Protein AF-A0A7Z9KXH3-F1 (afdb_monomer)

Nearest PDB structures (foldseek):
  4abm-assembly3_D  TM=8.415E-01  e=7.390E+00  Homo sapiens
  6xns-assembly1_A  TM=5.215E-01  e=5.307E+00  synthetic construct
  6xns-assembly2_E  TM=5.182E-01  e=9.014E+00  synthetic construct

pLDDT: mean 71.7, std 12.38, range [42.12, 90.69]

Structure (mmCIF, N/CA/C/O backbone):
data_AF-A0A7Z9KXH3-F1
#
_entry.id   AF-A0A7Z9KXH3-F1
#
loop_
_atom_site.group_PDB
_atom_site.id
_atom_site.type_symbol
_atom_site.label_atom_id
_atom_site.label_alt_id
_atom_site.label_comp_id
_atom_site.label_asym_id
_atom_site.label_entity_id
_atom_site.label_seq_id
_atom_site.pdbx_PDB_ins_code
_atom_site.Cartn_x
_atom_site.Cartn_y
_atom_site.Cartn_z
_atom_site.occupancy
_atom_site.B_iso_or_equiv
_atom_site.auth_seq_id
_atom_site.auth_comp_id
_atom_site.auth_asym_id
_atom_site.auth_atom_id
_atom_site.pdbx_PDB_model_num
ATOM 1 N N . MET A 1 1 ? -7.681 17.362 28.374 1.00 42.12 1 MET A N 1
ATOM 2 C CA . MET A 1 1 ? -9.113 17.041 28.172 1.00 42.12 1 MET A CA 1
ATOM 3 C C . MET A 1 1 ? -9.269 15.528 28.237 1.00 42.12 1 MET A C 1
ATOM 5 O O . MET A 1 1 ? -8.417 14.843 27.688 1.00 42.12 1 MET A O 1
ATOM 9 N N . LYS A 1 2 ? -10.269 14.990 28.950 1.00 45.47 2 LYS A N 1
ATOM 10 C CA . LYS A 1 2 ? -10.549 13.541 28.947 1.00 45.47 2 LYS A CA 1
ATOM 11 C C . LYS A 1 2 ? -11.464 13.243 27.758 1.00 45.47 2 LYS A C 1
ATOM 13 O O . LYS A 1 2 ? -12.620 13.650 27.781 1.00 45.47 2 LYS A O 1
ATOM 18 N N . HIS A 1 3 ? -10.944 12.586 26.725 1.00 51.81 3 HIS A N 1
ATOM 19 C CA . HIS A 1 3 ? -11.752 12.126 25.597 1.00 51.81 3 HIS A CA 1
ATOM 20 C C . HIS A 1 3 ? -12.446 10.820 25.994 1.00 51.81 3 HIS A C 1
ATOM 22 O O . HIS A 1 3 ? -11.791 9.855 26.382 1.00 51.81 3 HIS A O 1
ATOM 28 N N . LEU A 1 4 ? -13.778 10.817 25.966 1.00 50.78 4 LEU A N 1
ATOM 29 C CA . LEU A 1 4 ? -14.585 9.621 26.193 1.00 50.78 4 LEU A CA 1
ATOM 30 C C . LEU A 1 4 ? -14.609 8.812 24.895 1.00 50.78 4 LEU A C 1
ATOM 32 O O . LEU A 1 4 ? -15.134 9.277 23.888 1.00 50.78 4 LEU A O 1
ATOM 36 N N . ILE A 1 5 ? -14.025 7.617 24.929 1.00 56.38 5 ILE A N 1
ATOM 37 C CA . ILE A 1 5 ? -14.075 6.657 23.826 1.00 56.38 5 ILE A CA 1
ATOM 38 C C . ILE A 1 5 ? -15.219 5.689 24.133 1.00 56.38 5 ILE A C 1
ATOM 40 O O . ILE A 1 5 ? -15.184 4.985 25.142 1.00 56.38 5 ILE A O 1
ATOM 44 N N . SER A 1 6 ? -16.251 5.694 23.290 1.00 55.91 6 SER A N 1
ATOM 45 C CA . SER A 1 6 ? -17.333 4.707 23.319 1.00 55.91 6 SER A CA 1
ATOM 46 C C . SER A 1 6 ? -17.035 3.630 22.280 1.00 55.91 6 SER A C 1
ATOM 48 O O . SER A 1 6 ? -16.752 3.958 21.129 1.00 55.91 6 SER A O 1
ATOM 50 N N . ALA A 1 7 ? -17.087 2.361 22.678 1.00 64.69 7 ALA A N 1
ATOM 51 C CA . ALA A 1 7 ? -16.896 1.219 21.792 1.00 64.69 7 ALA A CA 1
ATOM 52 C C . ALA A 1 7 ? -18.062 0.241 21.965 1.00 64.69 7 ALA A C 1
ATOM 54 O O . ALA A 1 7 ? -18.461 -0.065 23.089 1.00 64.69 7 ALA A O 1
ATOM 55 N N . THR A 1 8 ? -18.603 -0.255 20.851 1.00 73.12 8 THR A N 1
ATOM 56 C CA . THR A 1 8 ? -19.611 -1.322 20.874 1.00 73.12 8 THR A CA 1
ATOM 57 C C . THR A 1 8 ? -18.883 -2.657 20.815 1.00 73.12 8 THR A C 1
ATOM 59 O O . THR A 1 8 ? -18.200 -2.944 19.836 1.00 73.12 8 THR A O 1
ATOM 62 N N . LEU A 1 9 ? -18.997 -3.455 21.875 1.00 70.94 9 LEU A N 1
ATOM 63 C CA . LEU A 1 9 ? -18.369 -4.771 21.953 1.00 70.94 9 LEU A CA 1
ATOM 64 C C . LEU A 1 9 ? -19.309 -5.841 21.392 1.00 70.94 9 LEU A C 1
ATOM 66 O O . LEU A 1 9 ? -20.520 -5.794 21.612 1.00 70.94 9 LEU A O 1
ATOM 70 N N . SER A 1 10 ? -18.748 -6.836 20.703 1.00 78.94 10 SER A N 1
ATOM 71 C CA . SER A 1 10 ? -19.472 -8.079 20.425 1.00 78.94 10 SER A CA 1
ATOM 72 C C . SER A 1 10 ? -19.791 -8.811 21.734 1.00 78.94 10 SER A C 1
ATOM 74 O O . SER A 1 10 ? -19.165 -8.560 22.765 1.00 78.94 10 SER A O 1
ATOM 76 N N . LEU A 1 11 ? -20.732 -9.759 21.703 1.00 78.44 11 LEU A N 1
ATOM 77 C CA . LEU A 1 11 ? -21.127 -10.520 22.895 1.00 78.44 11 LEU A CA 1
ATOM 78 C C . LEU A 1 11 ? -19.925 -11.219 23.563 1.00 78.44 11 LEU A C 1
ATOM 80 O O . LEU A 1 11 ? -19.774 -11.172 24.781 1.00 78.44 11 LEU A O 1
ATOM 84 N N . GLN A 1 12 ? -19.036 -11.813 22.760 1.00 73.88 12 GLN A N 1
ATOM 85 C CA . GLN A 1 12 ? -17.820 -12.471 23.252 1.00 73.88 12 GLN A CA 1
ATOM 86 C C . GLN A 1 12 ? -16.818 -11.457 23.824 1.00 73.88 12 GLN A C 1
ATOM 88 O O . GLN A 1 12 ? -16.236 -11.689 24.882 1.00 73.88 12 GLN A O 1
ATOM 93 N N . ALA A 1 13 ? -16.650 -10.302 23.171 1.00 76.25 13 ALA A N 1
ATOM 94 C CA . ALA A 1 13 ? -15.771 -9.244 23.665 1.00 76.25 13 ALA A CA 1
ATOM 95 C C . ALA A 1 13 ? -16.299 -8.612 24.968 1.00 76.25 13 ALA A C 1
ATOM 97 O O . ALA A 1 13 ? -15.509 -8.240 25.833 1.00 76.25 13 ALA A O 1
ATOM 98 N N . GLY A 1 14 ? -17.623 -8.558 25.151 1.00 81.12 14 GLY A N 1
ATOM 99 C CA . GLY A 1 14 ? -18.268 -8.150 26.401 1.00 81.12 14 GLY A CA 1
ATOM 100 C C . GLY A 1 14 ? -17.962 -9.094 27.567 1.00 81.12 14 GLY A C 1
ATOM 101 O O . GLY A 1 14 ? -17.649 -8.633 28.660 1.00 81.12 14 GLY A O 1
ATOM 102 N N . GLN A 1 15 ? -17.951 -10.409 27.328 1.00 83.69 15 GLN A N 1
ATOM 103 C CA . GLN A 1 15 ? -17.578 -11.397 28.353 1.00 83.69 15 GLN A CA 1
ATOM 104 C C . GLN A 1 15 ? -16.116 -11.236 28.794 1.00 83.69 15 GLN A C 1
ATOM 106 O O . GLN A 1 15 ? -15.815 -11.258 29.989 1.00 83.69 15 GLN A O 1
ATOM 111 N N . VAL A 1 16 ? -15.205 -11.008 27.842 1.00 82.00 16 VAL A N 1
ATOM 112 C CA . VAL A 1 16 ? -13.790 -10.740 28.145 1.00 82.00 16 VAL A CA 1
ATOM 113 C C . VAL A 1 16 ? -13.638 -9.418 28.904 1.00 82.00 16 VAL A C 1
ATOM 115 O O . VAL A 1 16 ? -12.957 -9.377 29.926 1.00 82.00 16 VAL A O 1
ATOM 118 N N . TRP A 1 17 ? -14.332 -8.359 28.481 1.00 83.75 17 TRP A N 1
ATOM 119 C CA . TRP A 1 17 ? -14.359 -7.070 29.180 1.00 83.75 17 TRP A CA 1
ATOM 120 C C . TRP A 1 17 ? -14.817 -7.183 30.638 1.00 83.75 17 TRP A C 1
ATOM 122 O O . TRP A 1 17 ? -14.243 -6.567 31.542 1.00 83.75 17 TRP A O 1
ATOM 132 N N . GLU A 1 18 ? -15.863 -7.969 30.883 1.00 86.81 18 GLU A N 1
ATOM 133 C CA . GLU A 1 18 ? -16.400 -8.180 32.223 1.00 86.81 18 GLU A CA 1
ATOM 134 C C . GLU A 1 18 ? -15.459 -8.995 33.112 1.00 86.81 18 GLU A C 1
ATOM 136 O O . GLU A 1 18 ? -15.424 -8.751 34.322 1.00 86.81 18 GLU A O 1
ATOM 141 N N . SER A 1 19 ? -14.649 -9.878 32.518 1.00 88.19 19 SER A N 1
ATOM 142 C CA . SER A 1 19 ? -13.627 -10.651 33.231 1.00 88.19 19 SER A CA 1
ATOM 143 C C . SER A 1 19 ? -12.468 -9.794 33.761 1.00 88.19 19 SER A C 1
ATOM 145 O O . SER A 1 19 ? -11.779 -10.196 34.698 1.00 88.19 19 SER A O 1
ATOM 147 N N . TRP A 1 20 ? -12.257 -8.592 33.211 1.00 89.50 20 TRP A N 1
ATOM 148 C CA . TRP A 1 20 ? -11.169 -7.709 33.630 1.00 89.50 20 TRP A CA 1
ATOM 149 C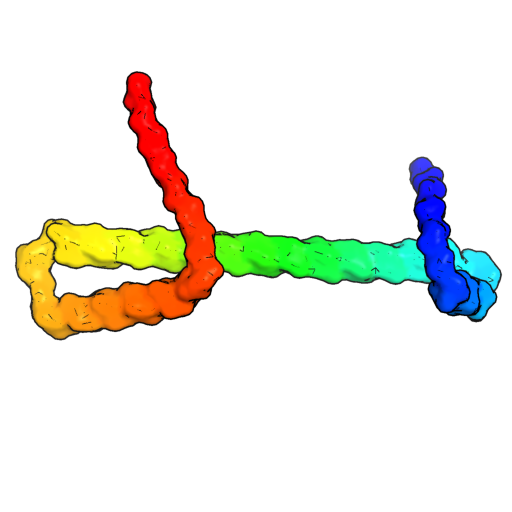 C . TRP A 1 20 ? -11.438 -6.998 34.969 1.00 89.50 20 TRP A C 1
ATOM 151 O O . TRP A 1 20 ? -12.590 -6.636 35.268 1.00 89.50 20 TRP A O 1
ATOM 161 N N . PRO A 1 21 ? -10.379 -6.685 35.748 1.00 90.69 21 PRO A N 1
ATOM 162 C CA . PRO A 1 21 ? -10.500 -5.999 37.033 1.00 90.69 21 PRO A CA 1
ATOM 163 C C . PRO A 1 21 ? -11.245 -4.658 36.934 1.00 90.69 21 PRO A C 1
ATOM 165 O O . PRO A 1 21 ? -10.906 -3.783 36.126 1.00 90.69 21 PRO A O 1
ATOM 168 N N . LYS A 1 22 ? -12.256 -4.459 37.795 1.00 85.94 22 LYS A N 1
ATOM 169 C CA . LYS A 1 22 ? -12.974 -3.176 37.906 1.00 85.94 22 LYS A CA 1
ATOM 170 C C . LYS A 1 22 ? -11.979 -2.058 38.252 1.00 85.94 22 LYS A C 1
ATOM 172 O O . LYS A 1 22 ? -11.217 -2.175 39.202 1.00 85.94 22 LYS A O 1
ATOM 177 N N . GLY A 1 23 ? -11.992 -0.979 37.465 1.00 84.19 23 GLY A N 1
ATOM 178 C CA . GLY A 1 23 ? -11.068 0.160 37.587 1.00 84.19 23 GLY A CA 1
ATOM 179 C C . GLY A 1 23 ? -9.893 0.149 36.600 1.00 84.19 23 GLY A C 1
ATOM 180 O O . GLY A 1 23 ? -9.354 1.212 36.313 1.00 84.19 23 GLY A O 1
ATOM 181 N N . GLN A 1 24 ? -9.544 -1.005 36.016 1.00 84.06 24 GLN A N 1
ATOM 182 C CA . GLN A 1 24 ? -8.473 -1.109 35.006 1.00 84.06 24 GLN A CA 1
ATOM 183 C C . GLN A 1 24 ? -8.999 -1.269 33.574 1.00 84.06 24 GLN A C 1
ATOM 185 O O . GLN A 1 24 ? -8.259 -1.062 32.619 1.00 84.06 24 GLN A O 1
ATOM 190 N N . ARG A 1 25 ? -10.293 -1.567 33.410 1.00 84.50 25 ARG A N 1
ATOM 191 C CA . ARG A 1 25 ? -10.903 -1.905 32.114 1.00 84.50 25 ARG A CA 1
ATOM 192 C C . ARG A 1 25 ? -10.660 -0.865 31.022 1.00 84.50 25 ARG A C 1
ATOM 194 O O . ARG A 1 25 ? -10.231 -1.212 29.933 1.00 84.50 25 ARG A O 1
ATOM 201 N N . SER A 1 26 ? -10.874 0.418 31.320 1.00 80.06 26 SER A N 1
ATOM 202 C CA . SER A 1 26 ? -10.645 1.495 30.348 1.00 80.06 26 SER A CA 1
ATOM 203 C C . SER A 1 26 ? -9.180 1.611 29.934 1.00 80.06 26 SER A C 1
ATOM 205 O O . SER A 1 26 ? -8.909 1.891 28.775 1.00 80.06 26 SER A O 1
ATOM 207 N N . ARG A 1 27 ? -8.238 1.372 30.855 1.00 81.50 27 ARG A N 1
ATOM 208 C CA . ARG A 1 27 ? -6.805 1.367 30.541 1.00 81.50 27 ARG A CA 1
ATOM 209 C C . ARG A 1 27 ? -6.462 0.197 29.619 1.00 81.50 27 ARG A C 1
ATOM 211 O O . ARG A 1 27 ? -5.835 0.422 28.595 1.00 81.50 27 ARG A O 1
ATOM 218 N N . MET A 1 28 ? -6.931 -1.004 29.952 1.00 79.56 28 MET A N 1
ATOM 219 C CA . MET A 1 28 ? -6.704 -2.207 29.145 1.00 79.56 28 MET A CA 1
ATOM 220 C C . MET A 1 28 ? -7.332 -2.090 27.748 1.00 79.56 28 MET A C 1
ATOM 222 O O . MET A 1 28 ? -6.727 -2.523 26.774 1.00 79.56 28 MET A O 1
ATOM 226 N N . LEU A 1 29 ? -8.505 -1.447 27.621 1.00 79.38 29 LEU A N 1
ATOM 227 C CA . LEU A 1 29 ? -9.094 -1.140 26.310 1.00 79.38 29 LEU A CA 1
ATOM 228 C C . LEU A 1 29 ? -8.198 -0.224 25.493 1.00 79.38 29 LEU A C 1
ATOM 230 O O . L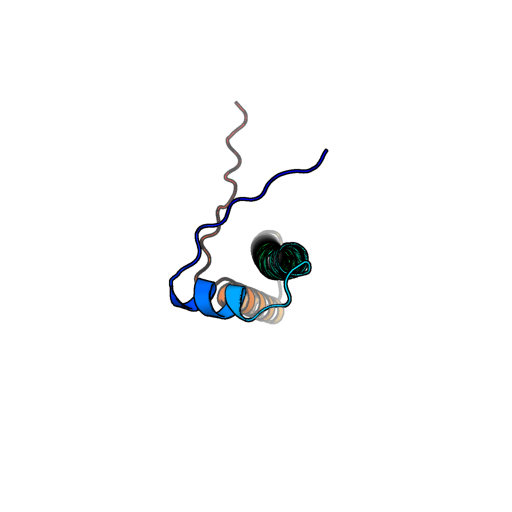EU A 1 29 ? -7.990 -0.464 24.312 1.00 79.38 29 LEU A O 1
ATOM 234 N N . SER A 1 30 ? -7.715 0.848 26.121 1.00 74.75 30 SER A N 1
ATOM 235 C CA . SER A 1 30 ? -6.869 1.828 25.454 1.00 74.75 30 SER A CA 1
ATOM 236 C C . SER A 1 30 ? -5.543 1.214 25.026 1.00 74.75 30 SER A C 1
ATOM 238 O O . SER A 1 30 ? -5.077 1.537 23.944 1.00 74.75 30 SER A O 1
ATOM 240 N N . GLU A 1 31 ? -4.963 0.324 25.835 1.00 76.62 31 GLU A N 1
ATOM 241 C CA . GLU A 1 31 ? -3.756 -0.434 25.482 1.00 76.62 31 GLU A CA 1
ATOM 242 C C . GLU A 1 31 ? -4.022 -1.349 24.274 1.00 76.62 31 GLU A C 1
ATOM 244 O O . GLU A 1 31 ? -3.308 -1.255 23.284 1.00 76.62 31 GLU A O 1
ATOM 249 N N . LEU A 1 32 ? -5.115 -2.122 24.275 1.00 75.50 32 LEU A N 1
ATOM 250 C CA . LEU A 1 32 ? -5.488 -2.978 23.137 1.00 75.50 32 LEU A CA 1
ATOM 251 C C . LEU A 1 32 ? -5.774 -2.194 21.848 1.00 75.50 32 LEU A C 1
ATOM 253 O O . LEU A 1 32 ? -5.366 -2.613 20.768 1.00 75.50 32 LEU A O 1
ATOM 257 N N . LEU A 1 33 ? -6.472 -1.060 21.949 1.00 73.25 33 LEU A N 1
ATOM 258 C CA . LEU A 1 33 ? -6.747 -0.185 20.804 1.00 73.25 33 LEU A CA 1
ATOM 259 C C . LEU A 1 33 ? -5.475 0.503 20.294 1.00 73.25 33 LEU A C 1
ATOM 261 O O . LEU A 1 33 ? -5.340 0.713 19.090 1.00 73.25 33 LEU A O 1
ATOM 265 N N . ALA A 1 34 ? -4.557 0.870 21.191 1.00 72.88 34 ALA A N 1
ATOM 266 C CA . ALA A 1 34 ? -3.272 1.449 20.821 1.00 72.88 34 ALA A CA 1
ATOM 267 C C . ALA A 1 34 ? -2.378 0.418 20.125 1.00 72.88 34 ALA A C 1
ATOM 269 O O . ALA A 1 34 ? -1.759 0.753 19.116 1.00 72.88 34 ALA A O 1
ATOM 270 N N . ASP A 1 35 ? -2.351 -0.825 20.607 1.00 73.56 35 ASP A N 1
ATOM 271 C CA . ASP A 1 35 ? -1.600 -1.913 19.979 1.00 73.56 35 ASP A CA 1
ATOM 272 C C . ASP A 1 35 ? -2.160 -2.242 18.587 1.00 73.56 35 ASP A C 1
ATOM 274 O O . ASP A 1 35 ? -1.403 -2.275 17.616 1.00 73.56 35 ASP A O 1
ATOM 278 N N . ASP A 1 36 ? -3.484 -2.384 18.444 1.00 68.38 36 ASP A N 1
ATOM 279 C CA . ASP A 1 36 ? -4.108 -2.639 17.135 1.00 68.38 36 ASP A CA 1
ATOM 280 C C . ASP A 1 36 ? -3.916 -1.457 16.167 1.00 68.38 36 ASP A C 1
ATOM 282 O O . ASP A 1 36 ? -3.566 -1.638 14.998 1.00 68.38 36 ASP A O 1
ATOM 286 N N . GLY A 1 37 ? -4.039 -0.221 16.663 1.00 65.94 37 GLY A N 1
ATOM 287 C CA . GLY A 1 37 ? -3.741 0.989 15.894 1.00 65.94 37 GLY A CA 1
ATOM 288 C C . GLY A 1 37 ? -2.275 1.075 15.455 1.00 65.94 37 GLY A C 1
ATOM 289 O O . GLY A 1 37 ? -1.992 1.480 14.327 1.00 65.94 37 GLY A O 1
ATOM 290 N N . THR A 1 38 ? -1.341 0.639 16.304 1.00 70.94 38 THR A N 1
ATOM 291 C CA . THR A 1 38 ? 0.093 0.582 15.982 1.00 70.94 38 THR A CA 1
ATOM 292 C C . THR A 1 38 ? 0.362 -0.446 14.886 1.00 70.94 38 THR A C 1
ATOM 294 O O . THR A 1 38 ? 1.064 -0.136 13.924 1.00 70.94 38 THR A O 1
ATOM 297 N N . ILE A 1 39 ? -0.258 -1.627 14.965 1.00 74.00 39 ILE A N 1
ATOM 298 C CA . ILE A 1 39 ? -0.151 -2.670 13.933 1.00 74.00 39 ILE A CA 1
ATOM 299 C C . ILE A 1 39 ? -0.695 -2.166 12.590 1.00 74.00 39 ILE A C 1
ATOM 301 O O . ILE A 1 39 ? -0.072 -2.383 11.547 1.00 74.00 39 ILE A O 1
ATOM 305 N N . GLN A 1 40 ? -1.829 -1.460 12.587 1.00 67.62 40 GLN A N 1
ATOM 306 C CA . GLN A 1 40 ? -2.391 -0.897 11.356 1.00 67.62 40 GLN A CA 1
ATOM 307 C C . GLN A 1 40 ? -1.499 0.191 10.745 1.00 67.62 40 GLN A C 1
ATOM 309 O O . GLN A 1 40 ? -1.264 0.167 9.535 1.00 67.62 40 GLN A O 1
ATOM 314 N N . LEU A 1 41 ? -0.971 1.113 11.556 1.00 65.75 41 LEU A N 1
ATOM 315 C CA . LEU A 1 41 ? -0.045 2.155 11.094 1.00 65.75 41 LEU A CA 1
ATOM 316 C C . LEU A 1 41 ? 1.252 1.559 10.546 1.00 65.75 41 LEU A C 1
ATOM 318 O O . LEU A 1 41 ? 1.726 1.986 9.495 1.00 65.75 41 LEU A O 1
ATOM 322 N N . GLN A 1 42 ? 1.798 0.544 11.217 1.00 67.69 42 GLN A N 1
ATOM 323 C CA . GLN A 1 42 ? 2.987 -0.160 10.751 1.00 67.69 42 GLN A CA 1
ATOM 324 C C . GLN A 1 42 ? 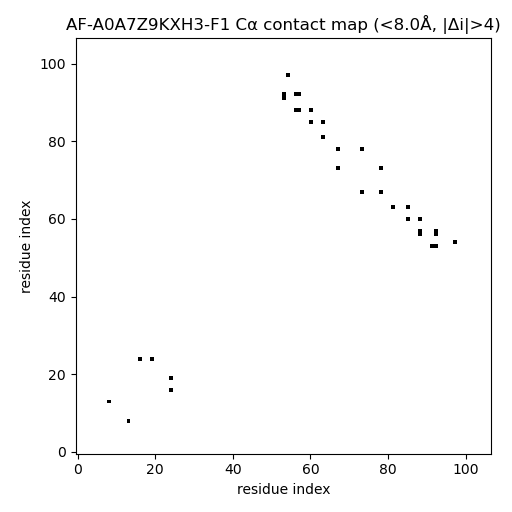2.727 -0.854 9.413 1.00 67.69 42 GLN A C 1
ATOM 326 O O . GLN A 1 42 ? 3.479 -0.656 8.465 1.00 67.69 42 GLN A O 1
ATOM 331 N N . ARG A 1 43 ? 1.595 -1.552 9.279 1.00 69.31 43 ARG A N 1
ATOM 332 C CA . ARG A 1 43 ? 1.191 -2.169 8.010 1.00 69.31 43 ARG A CA 1
ATOM 333 C C . ARG A 1 43 ? 1.025 -1.142 6.886 1.00 69.31 43 ARG A C 1
ATOM 335 O O . ARG A 1 43 ? 1.390 -1.422 5.748 1.00 69.31 43 ARG A O 1
ATOM 342 N N . GLN A 1 44 ? 0.472 0.037 7.174 1.00 66.88 44 GLN A N 1
ATOM 343 C CA . GLN A 1 44 ? 0.370 1.121 6.191 1.00 66.88 44 GLN A CA 1
ATOM 344 C C . GLN A 1 44 ? 1.748 1.661 5.794 1.00 66.88 44 GLN A C 1
ATOM 346 O O . GLN A 1 44 ? 1.999 1.856 4.605 1.00 66.88 44 GLN A O 1
ATOM 351 N N . ALA A 1 45 ? 2.646 1.863 6.761 1.00 64.88 45 ALA A N 1
ATOM 352 C CA . ALA A 1 45 ? 4.017 2.290 6.502 1.00 64.88 45 ALA A CA 1
ATOM 353 C C . ALA A 1 45 ? 4.780 1.263 5.648 1.00 64.88 45 ALA A C 1
ATOM 355 O O . ALA A 1 45 ? 5.430 1.650 4.677 1.00 64.88 45 ALA A O 1
ATOM 356 N N . ASP A 1 46 ? 4.626 -0.031 5.935 1.00 67.31 46 ASP A N 1
ATOM 357 C CA . ASP A 1 46 ? 5.227 -1.118 5.157 1.00 67.31 46 ASP A CA 1
ATOM 358 C C . ASP A 1 46 ? 4.704 -1.129 3.714 1.00 67.31 46 ASP A C 1
ATOM 360 O O . ASP A 1 46 ? 5.483 -1.227 2.767 1.00 67.31 46 ASP A O 1
ATOM 364 N N . LEU A 1 47 ? 3.391 -0.958 3.519 1.00 70.62 47 LEU A N 1
ATOM 365 C CA . LEU A 1 47 ? 2.792 -0.865 2.182 1.00 70.62 47 LEU A CA 1
ATOM 366 C C . LEU A 1 47 ? 3.300 0.353 1.401 1.00 70.62 47 LEU A C 1
ATOM 368 O O . LEU A 1 47 ? 3.593 0.236 0.209 1.00 70.62 47 LEU A O 1
ATOM 372 N N . LEU A 1 48 ? 3.432 1.508 2.057 1.00 67.00 48 LEU A N 1
ATOM 373 C CA . LEU A 1 48 ? 3.995 2.715 1.446 1.00 67.00 48 LEU A CA 1
ATOM 374 C C . LEU A 1 48 ? 5.468 2.519 1.071 1.00 67.00 48 LEU A C 1
ATOM 376 O O . LEU A 1 48 ? 5.872 2.902 -0.027 1.00 67.00 48 LEU A O 1
ATOM 380 N N . MET A 1 49 ? 6.256 1.886 1.943 1.00 72.62 49 MET A N 1
ATOM 381 C CA . MET A 1 49 ? 7.655 1.551 1.676 1.00 72.62 49 MET A CA 1
ATOM 382 C C . MET A 1 49 ? 7.778 0.598 0.481 1.00 72.62 49 MET A C 1
ATOM 384 O O . MET A 1 49 ? 8.566 0.861 -0.425 1.00 72.62 49 MET A O 1
ATOM 388 N N . ILE A 1 50 ? 6.965 -0.462 0.429 1.00 78.00 50 ILE A N 1
ATOM 389 C CA . ILE A 1 50 ? 6.913 -1.394 -0.708 1.00 78.00 50 ILE A CA 1
ATOM 390 C C . ILE A 1 50 ? 6.553 -0.647 -1.999 1.00 78.00 50 ILE A C 1
ATOM 392 O O . ILE A 1 50 ? 7.208 -0.836 -3.025 1.00 78.00 50 ILE A O 1
ATOM 396 N N . GLY A 1 51 ? 5.548 0.233 -1.955 1.00 72.94 51 GLY A N 1
ATOM 397 C CA . GLY A 1 51 ? 5.168 1.066 -3.096 1.00 72.94 51 GLY A CA 1
ATOM 398 C C . GLY A 1 51 ? 6.310 1.970 -3.572 1.00 72.94 51 GLY A C 1
ATOM 399 O O . GLY A 1 51 ? 6.590 2.034 -4.770 1.00 72.94 51 GLY A O 1
ATOM 400 N N . HIS A 1 52 ? 7.016 2.614 -2.641 1.00 73.50 52 HIS A N 1
ATOM 401 C CA . HIS A 1 52 ? 8.171 3.459 -2.940 1.00 73.50 52 HIS A CA 1
ATOM 402 C C . HIS A 1 52 ? 9.322 2.667 -3.581 1.00 73.50 52 HIS A C 1
ATOM 404 O O . HIS A 1 52 ? 9.866 3.085 -4.604 1.00 73.50 52 HIS A O 1
ATOM 410 N N . LEU A 1 53 ? 9.657 1.498 -3.027 1.00 77.94 53 LEU A N 1
ATOM 411 C CA . LEU A 1 53 ? 10.694 0.617 -3.570 1.00 77.94 53 LEU A CA 1
ATOM 412 C C . LEU A 1 53 ? 10.356 0.163 -4.994 1.00 77.94 53 LEU A C 1
ATOM 414 O O . LEU A 1 53 ? 11.199 0.269 -5.884 1.00 77.94 53 LEU A O 1
ATOM 418 N N . ARG A 1 54 ? 9.104 -0.238 -5.245 1.00 77.56 54 ARG A N 1
ATOM 419 C CA . ARG A 1 54 ? 8.630 -0.587 -6.595 1.00 77.56 54 ARG A CA 1
ATOM 420 C C . ARG A 1 54 ? 8.745 0.583 -7.576 1.00 77.56 54 ARG A C 1
ATOM 422 O O . ARG A 1 54 ? 9.196 0.394 -8.703 1.00 77.56 54 ARG A O 1
ATOM 429 N N . GLY A 1 55 ? 8.410 1.804 -7.151 1.00 74.31 55 GLY A N 1
ATOM 430 C CA . GLY A 1 55 ? 8.597 3.011 -7.968 1.00 74.31 55 GLY A CA 1
ATOM 431 C C . GLY A 1 55 ? 10.068 3.279 -8.320 1.00 74.31 55 GLY A C 1
ATOM 432 O O . GLY A 1 55 ? 10.390 3.639 -9.459 1.00 74.31 55 GLY A O 1
ATOM 433 N N . ASN A 1 56 ? 10.980 3.040 -7.375 1.00 79.12 56 ASN A N 1
ATOM 434 C CA . ASN A 1 56 ? 12.418 3.164 -7.614 1.00 79.12 56 ASN A CA 1
ATOM 435 C C . ASN A 1 56 ? 12.922 2.120 -8.623 1.00 79.12 56 ASN A C 1
ATOM 437 O O . ASN A 1 56 ? 13.701 2.482 -9.510 1.00 79.12 56 ASN A O 1
ATOM 441 N N . ILE A 1 57 ? 12.460 0.865 -8.539 1.00 82.75 57 ILE A N 1
ATOM 442 C CA . ILE A 1 57 ? 12.802 -0.202 -9.500 1.00 82.75 57 ILE A CA 1
ATOM 443 C C . ILE A 1 57 ? 12.321 0.177 -10.907 1.00 82.75 57 ILE A C 1
ATOM 445 O O . ILE A 1 57 ? 13.113 0.163 -11.850 1.00 82.75 57 ILE A O 1
ATOM 449 N N . ALA A 1 58 ? 11.068 0.623 -11.049 1.00 78.31 58 ALA A N 1
ATOM 450 C CA . ALA A 1 58 ? 10.518 1.060 -12.336 1.00 78.31 58 ALA A CA 1
ATOM 451 C C . ALA A 1 58 ? 11.320 2.223 -12.955 1.00 78.31 58 ALA A C 1
ATOM 453 O O . ALA A 1 58 ? 11.614 2.228 -14.156 1.00 78.31 58 ALA A O 1
ATOM 454 N N . THR A 1 59 ? 11.746 3.181 -12.125 1.00 81.38 59 THR A N 1
ATOM 455 C CA . THR A 1 59 ? 12.587 4.308 -12.559 1.00 81.38 59 THR A CA 1
ATOM 456 C C . THR A 1 59 ? 13.962 3.840 -13.045 1.00 81.38 59 THR A C 1
ATOM 458 O O . THR A 1 59 ? 14.439 4.30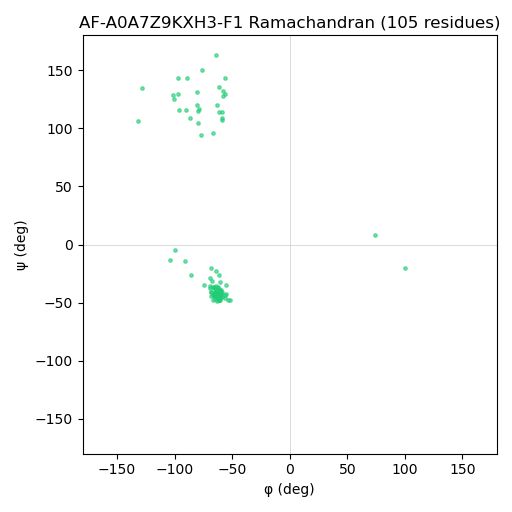3 -14.085 1.00 81.38 59 THR A O 1
ATOM 461 N N . HIS A 1 60 ? 14.605 2.911 -12.331 1.00 82.62 60 HIS A N 1
ATOM 462 C CA . HIS A 1 60 ? 15.900 2.359 -12.742 1.00 82.62 60 HIS A CA 1
ATOM 463 C C . HIS A 1 60 ? 15.786 1.549 -14.034 1.00 82.62 60 HIS A C 1
ATOM 465 O O . HIS A 1 60 ? 16.591 1.762 -14.943 1.00 82.62 60 HIS A O 1
ATOM 471 N N . ARG A 1 61 ? 14.747 0.714 -14.169 1.00 84.56 61 ARG A N 1
ATOM 472 C CA . ARG A 1 61 ? 14.454 -0.023 -15.407 1.00 84.56 61 ARG A CA 1
ATOM 473 C C . ARG A 1 61 ? 14.401 0.916 -16.611 1.00 84.56 61 ARG A C 1
ATOM 475 O O . ARG A 1 61 ? 15.038 0.657 -17.630 1.00 84.56 61 ARG A O 1
ATOM 482 N N . ARG A 1 62 ? 13.675 2.034 -16.490 1.00 82.56 62 ARG A N 1
ATOM 483 C CA . ARG A 1 62 ? 13.564 3.037 -17.562 1.00 82.56 62 ARG A CA 1
ATOM 484 C C . ARG A 1 62 ? 14.922 3.632 -17.938 1.00 82.56 62 ARG A C 1
ATOM 486 O O . ARG A 1 62 ? 15.253 3.672 -19.118 1.00 82.56 62 ARG A O 1
ATOM 493 N N . ARG A 1 63 ? 15.736 4.014 -16.949 1.00 82.50 63 ARG A N 1
ATOM 494 C CA . ARG A 1 63 ? 17.088 4.553 -17.188 1.00 82.50 63 ARG A CA 1
ATOM 495 C C . ARG A 1 63 ? 18.001 3.557 -17.904 1.00 82.50 63 ARG A C 1
ATOM 497 O O . ARG A 1 63 ? 18.751 3.968 -18.783 1.00 82.50 63 ARG A O 1
ATOM 504 N N . LEU A 1 64 ? 17.930 2.268 -17.564 1.00 8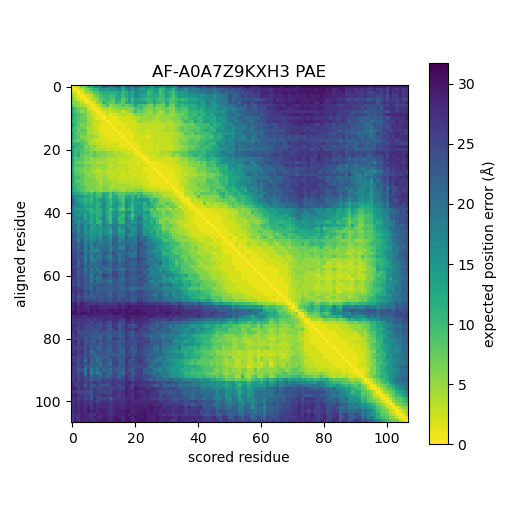3.56 64 LEU A N 1
ATOM 505 C CA . LEU A 1 64 ? 18.711 1.224 -18.241 1.00 83.56 64 LEU A CA 1
ATOM 506 C C . LEU A 1 64 ? 18.292 1.074 -19.709 1.00 83.56 64 LEU A C 1
ATOM 508 O O . LEU A 1 64 ? 19.149 1.000 -20.587 1.00 83.56 64 LEU A O 1
ATOM 512 N N . VAL A 1 65 ? 16.986 1.094 -19.988 1.00 82.69 65 VAL A N 1
ATOM 513 C CA . VAL A 1 65 ? 16.463 1.073 -21.363 1.00 82.69 65 VAL A CA 1
ATOM 514 C C . VAL A 1 65 ? 16.931 2.296 -22.157 1.00 82.69 65 VAL A C 1
ATOM 516 O O . VAL A 1 65 ? 17.388 2.146 -23.291 1.00 82.69 65 VAL A O 1
ATOM 519 N N . ASP A 1 66 ? 16.863 3.492 -21.572 1.00 82.75 66 ASP A N 1
ATOM 520 C CA . ASP A 1 66 ? 17.303 4.732 -22.224 1.00 82.75 66 ASP A CA 1
ATOM 521 C C . ASP A 1 66 ? 18.824 4.745 -22.465 1.00 82.75 66 ASP A C 1
ATOM 523 O O . ASP A 1 66 ? 19.296 5.171 -23.524 1.00 82.75 66 ASP A O 1
ATOM 527 N N . PHE A 1 67 ? 19.607 4.200 -21.531 1.00 80.50 67 PHE A N 1
ATOM 528 C CA . PHE A 1 67 ? 21.049 4.020 -21.696 1.00 80.50 67 PHE A CA 1
ATOM 529 C C . PHE A 1 67 ? 21.371 3.096 -22.878 1.00 80.50 67 PHE A C 1
ATOM 531 O O . PHE A 1 67 ? 22.153 3.470 -23.750 1.00 80.50 67 PHE A O 1
ATOM 538 N N . MET A 1 68 ? 20.703 1.940 -22.975 1.00 78.50 68 MET A N 1
ATOM 539 C CA . MET A 1 68 ? 20.893 1.012 -24.100 1.00 78.50 68 MET A CA 1
ATOM 540 C C . MET A 1 68 ? 20.527 1.627 -25.460 1.00 78.50 68 MET A C 1
ATOM 542 O O . MET A 1 68 ? 21.052 1.200 -26.484 1.00 78.50 68 MET A O 1
ATOM 546 N N . ARG A 1 69 ? 19.627 2.619 -25.488 1.00 77.25 69 ARG A N 1
ATOM 547 C CA . ARG A 1 69 ? 19.199 3.310 -26.717 1.00 77.25 69 ARG A CA 1
ATOM 548 C C . ARG A 1 69 ? 20.105 4.472 -27.123 1.00 77.25 69 ARG A C 1
ATOM 550 O O . ARG A 1 69 ? 20.120 4.826 -28.297 1.00 77.25 69 ARG A O 1
ATOM 557 N N . SER A 1 70 ? 20.808 5.091 -26.176 1.00 73.69 70 SER A N 1
ATOM 558 C CA . SER A 1 70 ? 21.530 6.352 -26.408 1.00 73.69 70 SER A CA 1
ATOM 559 C C . SER A 1 70 ? 22.987 6.187 -26.852 1.00 73.69 70 SER A C 1
ATOM 561 O O . SER A 1 70 ? 23.559 7.152 -27.356 1.00 73.69 70 SER A O 1
ATOM 563 N N . ILE A 1 71 ? 23.591 4.997 -26.724 1.00 65.19 71 ILE A N 1
ATOM 564 C CA . ILE A 1 71 ? 25.011 4.777 -27.056 1.00 65.19 71 ILE A CA 1
ATOM 565 C C . ILE A 1 71 ? 25.192 3.523 -27.933 1.00 65.19 71 ILE A C 1
ATOM 567 O O . ILE A 1 71 ? 25.117 2.409 -27.417 1.00 65.19 71 ILE A O 1
ATOM 571 N N . PRO A 1 72 ? 25.476 3.663 -29.242 1.00 62.06 72 PRO A N 1
ATOM 572 C CA . PRO A 1 72 ? 25.962 2.559 -30.066 1.00 62.06 72 PRO A CA 1
ATOM 573 C C . PRO A 1 72 ? 27.504 2.575 -30.212 1.00 62.06 72 PRO A C 1
ATOM 575 O O . PRO A 1 72 ? 28.069 3.657 -30.387 1.00 62.06 72 PRO A O 1
ATOM 578 N N . PRO A 1 73 ? 28.205 1.4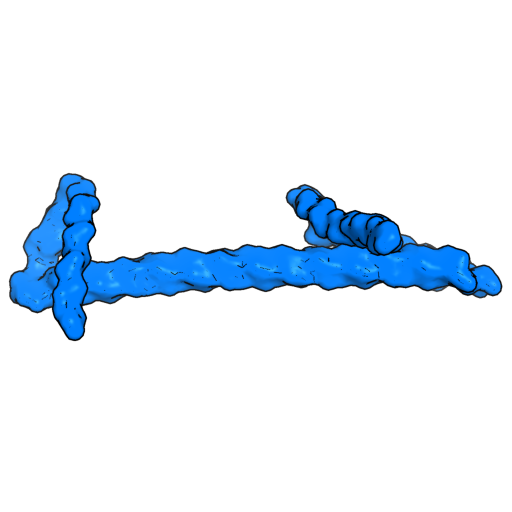17 -30.238 1.00 60.69 73 PRO A N 1
ATOM 579 C CA . PRO A 1 73 ? 27.748 0.058 -29.947 1.00 60.69 73 PRO A CA 1
ATOM 580 C C . PRO A 1 73 ? 28.166 -0.403 -28.538 1.00 60.69 73 PRO A C 1
ATOM 582 O O . PRO A 1 73 ? 29.339 -0.361 -28.172 1.00 60.69 73 PRO A O 1
ATOM 585 N N . ILE A 1 74 ? 27.198 -0.894 -27.764 1.00 64.00 74 ILE A N 1
ATOM 586 C CA . ILE A 1 74 ? 27.448 -1.690 -26.558 1.00 64.00 74 ILE A CA 1
ATOM 587 C C . ILE A 1 74 ? 27.748 -3.125 -27.023 1.00 64.00 74 ILE A C 1
ATOM 589 O O . ILE A 1 74 ? 27.031 -3.658 -27.866 1.00 64.00 74 ILE A O 1
ATOM 593 N N . ASP A 1 75 ? 28.824 -3.724 -26.516 1.00 77.75 75 ASP A N 1
ATOM 594 C CA . ASP A 1 75 ? 29.196 -5.118 -26.793 1.00 77.75 75 ASP A CA 1
ATOM 595 C C . ASP A 1 75 ? 28.045 -6.079 -26.419 1.00 77.75 75 ASP A C 1
ATOM 597 O O . ASP A 1 75 ? 27.321 -5.868 -25.442 1.00 77.75 75 ASP A O 1
ATOM 601 N N . GLU A 1 76 ? 27.860 -7.137 -27.211 1.00 76.94 76 GLU A N 1
ATOM 602 C CA . GLU A 1 76 ? 26.757 -8.094 -27.106 1.00 76.94 76 GLU A CA 1
ATOM 603 C C . GLU A 1 76 ? 26.659 -8.716 -25.703 1.00 76.94 76 GLU A C 1
ATOM 605 O O . GLU A 1 76 ? 25.555 -8.927 -25.188 1.00 76.94 76 GLU A O 1
ATOM 610 N N . ALA A 1 77 ? 27.799 -8.949 -25.043 1.00 77.06 77 ALA A N 1
ATOM 611 C CA . ALA A 1 77 ? 27.834 -9.433 -23.664 1.00 77.06 77 ALA A CA 1
ATOM 612 C C . ALA A 1 77 ? 27.173 -8.445 -22.683 1.00 77.06 77 ALA A C 1
ATOM 614 O O . ALA A 1 77 ? 26.366 -8.843 -21.838 1.00 77.06 77 ALA A O 1
ATOM 615 N N . TYR A 1 78 ? 27.453 -7.148 -22.835 1.00 76.50 78 TYR A N 1
ATOM 616 C CA . TYR A 1 78 ? 26.856 -6.094 -22.016 1.00 76.50 78 TYR A CA 1
ATOM 617 C C . TYR A 1 78 ? 25.367 -5.918 -22.321 1.00 76.50 78 TYR A C 1
ATOM 619 O O . TYR A 1 78 ? 24.577 -5.734 -21.395 1.00 76.50 78 TYR A O 1
ATOM 627 N N . THR A 1 79 ? 24.953 -6.041 -23.584 1.00 79.19 79 THR A N 1
ATOM 628 C CA . THR A 1 79 ? 23.529 -6.018 -23.951 1.00 79.19 79 THR A CA 1
ATOM 629 C C . THR A 1 79 ? 22.763 -7.159 -23.281 1.00 79.19 79 THR A C 1
ATOM 631 O O . THR A 1 79 ? 21.730 -6.915 -22.659 1.00 79.19 79 THR A O 1
ATOM 634 N N . ARG A 1 80 ? 23.276 -8.396 -23.337 1.00 79.56 80 ARG A N 1
ATOM 635 C CA . ARG A 1 80 ? 22.631 -9.561 -22.700 1.00 79.56 80 ARG A CA 1
ATOM 636 C C . ARG A 1 80 ? 22.533 -9.413 -21.181 1.00 79.56 80 ARG A C 1
ATOM 638 O O . ARG A 1 80 ? 21.485 -9.714 -20.615 1.00 79.56 80 ARG A O 1
ATOM 645 N N . MET A 1 81 ? 23.589 -8.914 -20.537 1.00 82.25 81 MET A N 1
ATOM 646 C CA . MET A 1 81 ? 23.592 -8.645 -19.096 1.00 82.25 81 MET A CA 1
ATOM 647 C C . MET A 1 81 ? 22.528 -7.605 -18.712 1.00 82.25 81 MET A C 1
ATOM 649 O O . MET A 1 81 ? 21.763 -7.823 -17.778 1.00 82.25 81 MET A O 1
ATOM 653 N N . MET A 1 82 ? 22.428 -6.502 -19.458 1.00 81.75 82 MET A N 1
ATOM 654 C CA . MET A 1 82 ? 21.445 -5.445 -19.186 1.00 81.75 82 MET A CA 1
ATOM 655 C C . MET A 1 82 ? 20.004 -5.920 -19.416 1.00 81.75 82 MET A C 1
ATOM 657 O O . MET A 1 82 ? 19.116 -5.573 -18.640 1.00 81.75 82 MET A O 1
ATOM 661 N N . PHE A 1 83 ? 19.767 -6.765 -20.425 1.00 81.50 83 PHE A N 1
ATOM 662 C CA . PHE A 1 83 ? 18.466 -7.414 -20.620 1.00 81.50 83 PHE A CA 1
ATOM 663 C C . PHE A 1 83 ? 18.097 -8.359 -19.469 1.00 81.50 83 PHE A C 1
ATOM 665 O O . PHE A 1 83 ? 16.942 -8.361 -19.049 1.00 81.50 83 PHE A O 1
ATOM 672 N N . ALA A 1 84 ? 19.055 -9.125 -18.937 1.00 80.75 84 ALA A N 1
ATOM 673 C CA . ALA A 1 84 ? 18.815 -9.989 -17.781 1.00 80.75 84 ALA A CA 1
ATOM 674 C C . ALA A 1 84 ? 18.402 -9.175 -16.542 1.00 80.75 84 ALA A C 1
ATOM 676 O O . ALA A 1 84 ? 17.392 -9.495 -15.922 1.00 80.75 84 ALA A O 1
ATOM 677 N N . ILE A 1 85 ? 19.103 -8.068 -16.263 1.00 82.81 85 ILE A N 1
ATOM 678 C CA . ILE A 1 85 ? 18.771 -7.144 -15.162 1.00 82.81 85 ILE A CA 1
ATOM 679 C C . ILE A 1 85 ? 17.362 -6.557 -15.340 1.00 82.81 8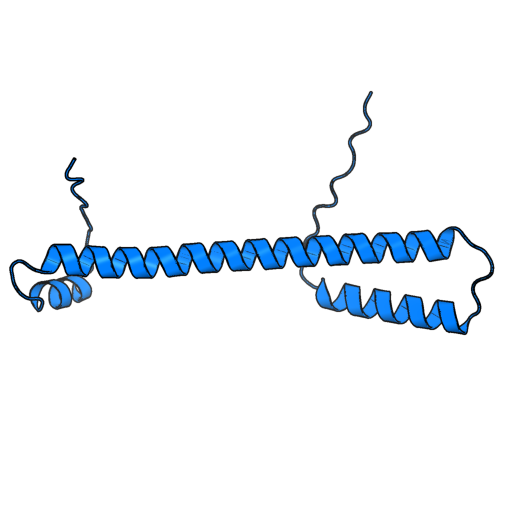5 ILE A C 1
ATOM 681 O O . ILE A 1 85 ? 16.592 -6.466 -14.388 1.00 82.81 85 ILE A O 1
ATOM 685 N N . ILE A 1 86 ? 16.993 -6.163 -16.563 1.00 81.88 86 ILE A N 1
ATOM 686 C CA . ILE A 1 86 ? 15.657 -5.613 -16.846 1.00 81.88 86 ILE A CA 1
ATOM 687 C C . ILE A 1 86 ? 14.558 -6.664 -16.645 1.00 81.88 86 ILE A C 1
ATOM 689 O O . ILE A 1 86 ? 13.473 -6.313 -16.183 1.00 81.88 86 ILE A O 1
ATOM 693 N N . ASN A 1 87 ? 14.813 -7.927 -16.989 1.00 79.38 87 ASN A N 1
ATOM 694 C CA . ASN A 1 87 ? 13.848 -9.006 -16.782 1.00 79.38 87 ASN A CA 1
ATOM 695 C C . ASN A 1 87 ? 13.651 -9.314 -15.296 1.00 79.38 87 ASN A C 1
ATOM 697 O O . ASN A 1 87 ? 12.506 -9.375 -14.863 1.00 79.38 87 ASN A O 1
ATOM 701 N N . GLU A 1 88 ? 14.730 -9.394 -14.518 1.00 79.12 88 GLU A N 1
ATOM 702 C CA . GLU A 1 88 ? 14.667 -9.541 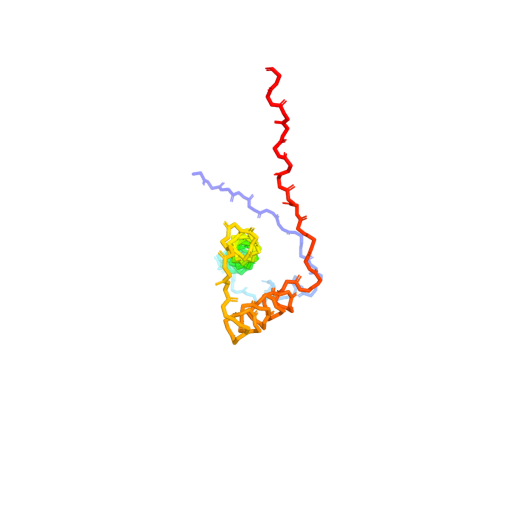-13.055 1.00 79.12 88 GLU A CA 1
ATOM 703 C C . GLU A 1 88 ? 13.855 -8.397 -12.421 1.00 79.12 88 GLU A C 1
ATOM 705 O O . GLU A 1 88 ? 12.914 -8.627 -11.665 1.00 79.12 88 GLU A O 1
ATOM 710 N N . MET A 1 89 ? 14.110 -7.152 -12.843 1.00 81.62 89 MET A N 1
ATOM 711 C CA . MET A 1 89 ? 13.314 -5.999 -12.411 1.00 81.62 89 MET A CA 1
ATOM 712 C C . MET A 1 89 ? 11.834 -6.097 -12.803 1.00 81.62 89 MET A C 1
ATOM 714 O O . MET A 1 89 ? 10.991 -5.553 -12.100 1.00 81.62 89 MET A O 1
ATOM 718 N N . ASN A 1 90 ? 11.494 -6.719 -13.934 1.00 77.06 90 ASN A N 1
ATOM 719 C CA . ASN A 1 90 ? 10.097 -6.892 -14.338 1.00 77.06 90 ASN A CA 1
ATOM 720 C C . ASN A 1 90 ? 9.391 -7.973 -13.514 1.00 77.06 90 ASN A C 1
ATOM 722 O O . ASN A 1 90 ? 8.212 -7.803 -13.221 1.00 77.06 90 ASN A O 1
ATOM 726 N N . GLU A 1 91 ? 10.092 -9.040 -13.129 1.00 77.25 91 GLU A N 1
ATOM 727 C CA . GLU A 1 91 ? 9.558 -10.082 -12.244 1.00 77.25 91 GLU A CA 1
ATOM 728 C C . GLU A 1 91 ? 9.230 -9.509 -10.854 1.00 77.25 91 GLU A C 1
ATOM 730 O O . GLU A 1 91 ? 8.137 -9.736 -10.338 1.00 77.25 91 GLU A O 1
ATOM 735 N N . ASP A 1 92 ? 10.098 -8.652 -10.305 1.00 73.12 92 ASP A N 1
ATOM 736 C CA . ASP A 1 92 ? 9.856 -7.944 -9.033 1.00 73.12 92 ASP A CA 1
ATOM 737 C C . ASP A 1 92 ? 8.662 -6.966 -9.082 1.00 73.12 92 ASP A C 1
ATOM 739 O O . ASP A 1 92 ? 8.077 -6.599 -8.050 1.00 73.12 92 ASP A O 1
ATOM 743 N N . LEU A 1 93 ? 8.303 -6.522 -10.290 1.00 69.31 93 LEU A N 1
ATOM 744 C CA . LEU A 1 93 ? 7.197 -5.606 -10.558 1.00 69.31 93 LEU A CA 1
ATOM 745 C C . LEU A 1 93 ? 5.922 -6.321 -11.033 1.00 69.31 93 LEU A 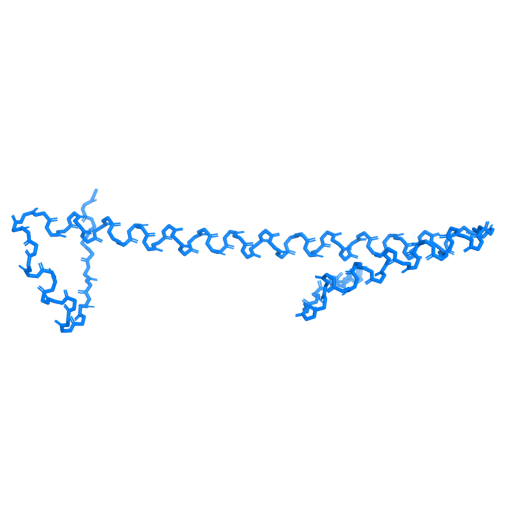C 1
ATOM 747 O O . LEU A 1 93 ? 4.889 -5.654 -11.181 1.00 69.31 93 LEU A O 1
ATOM 751 N N . ASP A 1 94 ? 5.955 -7.638 -11.250 1.00 62.44 94 ASP A N 1
ATOM 752 C CA . ASP A 1 94 ? 4.804 -8.381 -11.755 1.00 62.44 94 ASP A CA 1
ATOM 753 C C . ASP A 1 94 ? 3.610 -8.280 -10.784 1.00 62.44 94 ASP A C 1
ATOM 755 O O . ASP A 1 94 ? 3.739 -8.311 -9.555 1.00 62.44 94 ASP A O 1
ATOM 759 N N . GLY A 1 95 ? 2.423 -8.051 -11.345 1.00 54.00 95 GLY A N 1
ATOM 760 C CA . GLY A 1 95 ? 1.203 -7.765 -10.584 1.00 54.00 95 GLY A CA 1
ATOM 761 C C . GLY A 1 95 ? 1.114 -6.365 -9.954 1.00 54.00 95 GLY A C 1
ATOM 762 O O . GLY A 1 95 ? 0.181 -6.112 -9.185 1.00 54.00 95 GLY A O 1
ATOM 763 N N . SER A 1 96 ? 2.029 -5.434 -10.256 1.00 55.66 96 SER A N 1
ATOM 764 C CA . SER A 1 96 ? 1.917 -4.035 -9.814 1.00 55.66 96 SER A CA 1
ATOM 765 C C . SER A 1 96 ? 1.402 -3.106 -10.927 1.00 55.66 96 SER A C 1
ATOM 767 O O . SER A 1 96 ? 1.936 -3.052 -12.030 1.00 55.66 96 SER A O 1
ATOM 769 N N . ILE A 1 97 ? 0.321 -2.364 -10.648 1.00 48.31 97 ILE A N 1
ATOM 770 C CA . ILE A 1 97 ? -0.186 -1.314 -11.545 1.00 48.31 97 ILE A CA 1
ATOM 771 C C . ILE A 1 97 ? 0.684 -0.076 -11.323 1.00 48.31 97 ILE A C 1
ATOM 773 O O . ILE A 1 97 ? 0.554 0.611 -10.309 1.00 48.31 97 ILE A O 1
ATOM 777 N N . HIS A 1 98 ? 1.588 0.208 -12.255 1.00 53.69 98 HIS A N 1
ATOM 778 C CA . HIS A 1 98 ? 2.362 1.443 -12.227 1.00 53.69 98 HIS A CA 1
ATOM 779 C C . HIS A 1 98 ? 1.517 2.597 -12.761 1.00 53.69 98 HIS A C 1
ATOM 781 O O . HIS A 1 98 ? 1.151 2.620 -13.934 1.00 53.69 98 HIS A O 1
ATOM 787 N N . HIS A 1 99 ? 1.238 3.583 -11.909 1.00 43.06 99 HIS A N 1
ATOM 788 C CA . HIS A 1 99 ? 0.876 4.905 -12.397 1.00 43.06 99 HIS A CA 1
ATOM 789 C C . HIS A 1 99 ? 2.173 5.575 -12.848 1.00 43.06 99 HIS A C 1
ATOM 791 O O . HIS A 1 99 ? 2.886 6.160 -12.036 1.00 43.06 99 HIS A O 1
ATOM 797 N N . ASP A 1 100 ? 2.504 5.470 -14.134 1.00 48.16 100 ASP A N 1
ATOM 798 C CA . ASP A 1 100 ? 3.489 6.376 -14.718 1.00 48.16 100 ASP A CA 1
ATOM 799 C C . ASP A 1 100 ? 2.893 7.789 -14.613 1.00 48.16 100 ASP A C 1
ATOM 801 O O . ASP A 1 100 ? 1.786 8.015 -15.114 1.00 48.16 100 ASP A O 1
ATOM 805 N N . PRO A 1 101 ? 3.531 8.748 -13.919 1.00 47.97 101 PRO A N 1
ATOM 806 C CA . PRO A 1 101 ? 3.116 10.133 -14.018 1.00 47.97 101 PRO A CA 1
ATOM 807 C C . PRO A 1 101 ? 3.433 10.569 -15.448 1.00 47.97 101 PRO A C 1
ATOM 809 O O . PRO A 1 101 ? 4.573 10.887 -15.787 1.00 47.97 101 PRO A O 1
ATOM 812 N N . ILE A 1 102 ? 2.427 10.509 -16.319 1.00 46.38 102 ILE A N 1
ATOM 813 C CA . ILE A 1 102 ? 2.483 11.151 -17.625 1.00 46.38 102 ILE A CA 1
ATOM 814 C C . ILE A 1 102 ? 2.705 12.630 -17.310 1.00 46.38 102 ILE A C 1
ATOM 816 O O . ILE A 1 102 ? 1.864 13.253 -16.666 1.00 46.38 102 ILE A O 1
ATOM 820 N N . GLN A 1 103 ? 3.866 13.173 -17.682 1.00 46.94 103 GLN A N 1
ATOM 821 C CA . GLN A 1 103 ? 4.059 14.617 -17.668 1.00 46.94 103 GLN A CA 1
ATOM 822 C C . GLN A 1 103 ? 2.999 15.201 -18.599 1.00 46.94 103 GLN A C 1
ATOM 824 O O . GLN A 1 103 ? 3.069 15.004 -19.813 1.00 46.94 103 GLN A O 1
ATOM 829 N N . GLU A 1 104 ? 1.994 15.867 -18.031 1.00 44.06 104 GLU A N 1
ATOM 830 C CA . GLU A 1 104 ? 1.103 16.691 -18.832 1.00 44.06 104 GLU A CA 1
ATOM 831 C C . GLU A 1 104 ? 1.964 17.741 -19.544 1.00 44.06 104 GLU A C 1
ATOM 833 O O . GLU A 1 104 ? 2.838 18.347 -18.911 1.00 44.06 104 GLU A O 1
ATOM 838 N N . PRO A 1 105 ? 1.783 17.932 -20.861 1.00 42.19 105 PRO A N 1
ATOM 839 C CA . PRO A 1 105 ? 2.510 18.958 -21.578 1.00 42.19 105 PRO A CA 1
ATOM 840 C C . PRO A 1 105 ? 2.138 20.309 -20.968 1.00 42.19 105 PRO A C 1
ATOM 842 O O . PRO A 1 105 ? 0.990 20.746 -21.050 1.00 42.19 105 PRO A O 1
ATOM 845 N N . THR A 1 106 ? 3.113 20.965 -20.342 1.00 47.12 106 THR A N 1
ATOM 846 C CA . THR A 1 106 ? 2.999 22.372 -19.964 1.00 47.12 106 THR A CA 1
ATOM 847 C C . THR A 1 106 ? 2.754 23.159 -21.245 1.00 47.12 106 THR A C 1
ATOM 849 O O . THR A 1 106 ? 3.642 23.237 -22.097 1.00 47.12 106 THR A O 1
ATOM 852 N N . SER A 1 107 ? 1.517 23.633 -21.401 1.00 48.75 107 SER A N 1
ATOM 853 C CA . SER A 1 107 ? 1.106 24.552 -22.465 1.00 48.75 107 SER A CA 1
ATOM 854 C C . SER A 1 107 ? 1.721 25.930 -22.260 1.00 48.75 107 SER A C 1
ATOM 856 O O . SER A 1 107 ? 1.928 26.306 -21.083 1.00 48.75 107 SER A O 1
#

Mean predicted aligned error: 14.78 Å

Radius of gyration: 26.06 Å; Cα contacts (8 Å, |Δi|>4): 17; chains: 1; bounding box: 50×37×68 Å

Foldseek 3Di:
DDDDDDDDDDPVRVVVLVVDDPPCSVVVVVVVVVVVVVVVVVVVVVVVVLVVVLVVLVVVLVVLVVVPVPDPDDDPVVVVVSVVSSVVSVVSCPPPDDPDPPPDPPD

Solvent-accessible surface area (backbone atoms only — not comparable to full-atom values): 6636 Å² total; per-residue (Å²): 134,89,82,84,85,85,79,89,65,53,77,70,54,45,55,55,55,66,70,43,60,89,92,47,47,70,59,55,50,51,50,53,52,50,51,53,50,48,54,51,51,49,53,50,51,52,52,52,49,52,52,51,51,53,52,52,50,55,52,50,48,51,51,53,55,51,51,68,71,73,51,89,84,67,55,68,71,59,50,52,52,52,53,51,53,46,48,55,54,47,62,78,42,62,96,58,87,77,80,73,83,73,77,74,78,84,126

Secondary structure (DSSP, 8-state):
----------HHHHHHHHHSPTTTHHHHHHHHHHHHHHHHHHHHHHHHHHHHHHHHHHHHHHHHHHHHHHSSPPPHHHHHHHHHHHHHHHHHTTT------------

Sequence (107 aa):
MKHLISATLSLQAGQVWESWPKGQRSRMLSELLADDGTIQLQRQADLLMIGHLRGNIATHRRRLVDFMRSIPPIDEAYTRMMFAIINEMNEDLDGSIHHDPIQEPTS